Protein AF-A0A960E5A8-F1 (afdb_monomer_lite)

Secondary structure (DSSP, 8-state):
--HHHHHHHHHHHHHHHH-HHHHHHHHTTSS-HHHHHHHHHHHTTSPTT-HHHHHHHHHHHHS-HHHHHHHHHHHHHTTS-HHHHHHHHHHH-EEEEEE-TTS-EEEEEE--HHHHHHHHHHHHHHHHHTTS---

pLDDT: mean 78.01, std 14.25, range [45.34, 96.56]

Structure (mmCIF, N/CA/C/O backbone):
data_AF-A0A960E5A8-F1
#
_entry.id   AF-A0A960E5A8-F1
#
loop_
_atom_site.group_PDB
_atom_site.id
_atom_site.type_symbol
_atom_site.label_atom_id
_atom_site.label_alt_id
_atom_site.label_comp_id
_atom_site.label_asym_id
_atom_site.label_entity_id
_atom_site.label_seq_id
_atom_site.pdbx_PDB_ins_code
_atom_site.Cartn_x
_atom_site.Cartn_y
_atom_site.Cartn_z
_atom_site.occupancy
_atom_site.B_iso_or_equiv
_atom_site.auth_seq_id
_atom_site.auth_comp_id
_atom_site.auth_asym_id
_atom_site.auth_atom_id
_atom_site.pdbx_PDB_model_num
ATOM 1 N N . MET A 1 1 ? 5.599 -16.383 -18.924 1.00 48.09 1 MET A N 1
ATOM 2 C CA . MET A 1 1 ? 5.146 -15.795 -17.643 1.00 48.09 1 MET A CA 1
ATOM 3 C C . MET A 1 1 ? 6.302 -14.980 -17.085 1.00 48.09 1 MET A C 1
ATOM 5 O O . MET A 1 1 ? 7.386 -15.529 -16.958 1.00 48.09 1 MET A O 1
ATOM 9 N N . ASP A 1 2 ? 6.111 -13.682 -16.844 1.00 61.97 2 ASP A N 1
ATOM 10 C CA . ASP A 1 2 ? 7.185 -12.806 -16.359 1.00 61.97 2 ASP A CA 1
ATOM 11 C C . ASP A 1 2 ? 7.563 -13.129 -14.897 1.00 61.97 2 ASP A C 1
ATOM 13 O O . ASP A 1 2 ? 6.697 -13.338 -14.040 1.00 61.97 2 ASP A O 1
ATOM 17 N N . VAL A 1 3 ? 8.864 -13.149 -14.601 1.00 58.66 3 VAL A N 1
ATOM 18 C CA . VAL A 1 3 ? 9.441 -13.448 -13.279 1.00 58.66 3 VAL A CA 1
ATOM 19 C C . VAL A 1 3 ? 8.919 -12.475 -12.209 1.00 58.66 3 VAL A C 1
ATOM 21 O O . VAL A 1 3 ? 8.738 -12.859 -11.047 1.00 58.66 3 VAL A O 1
ATOM 24 N N . GLY A 1 4 ? 8.613 -11.227 -12.584 1.00 60.16 4 GLY A N 1
ATOM 25 C CA . GLY A 1 4 ? 8.011 -10.232 -11.691 1.00 60.16 4 GLY A CA 1
ATOM 26 C C . GLY A 1 4 ? 6.614 -10.624 -11.199 1.00 60.16 4 GLY A C 1
ATOM 27 O O . GLY A 1 4 ? 6.272 -10.416 -10.026 1.00 60.16 4 GLY A O 1
ATOM 28 N N . THR A 1 5 ? 5.832 -11.275 -12.061 1.00 66.88 5 THR A N 1
ATOM 29 C CA . THR A 1 5 ? 4.489 -11.762 -11.727 1.00 66.88 5 THR A CA 1
ATOM 30 C C . THR A 1 5 ? 4.577 -12.913 -10.724 1.00 66.88 5 THR A C 1
ATOM 32 O O . THR A 1 5 ? 3.970 -12.836 -9.656 1.00 66.88 5 THR A O 1
ATOM 35 N N . ALA A 1 6 ? 5.428 -13.912 -10.980 1.00 67.44 6 ALA A N 1
ATOM 36 C CA . ALA A 1 6 ? 5.595 -15.072 -10.098 1.00 67.44 6 ALA A CA 1
ATOM 37 C C . ALA A 1 6 ? 6.058 -14.693 -8.675 1.00 67.44 6 ALA A C 1
ATOM 39 O O . ALA A 1 6 ? 5.487 -15.152 -7.682 1.00 67.44 6 ALA A O 1
ATOM 40 N N . ARG A 1 7 ? 7.034 -13.780 -8.542 1.00 75.38 7 ARG A N 1
ATOM 41 C CA . ARG A 1 7 ? 7.479 -13.283 -7.221 1.00 75.38 7 ARG A CA 1
ATOM 42 C C . ARG A 1 7 ? 6.366 -12.572 -6.457 1.00 75.38 7 ARG A C 1
ATOM 44 O O . ARG A 1 7 ? 6.308 -12.629 -5.229 1.00 75.38 7 ARG A O 1
ATOM 51 N N . THR A 1 8 ? 5.490 -11.874 -7.170 1.00 76.81 8 THR A N 1
ATOM 52 C CA . THR A 1 8 ? 4.389 -11.134 -6.552 1.00 76.81 8 THR A CA 1
ATOM 53 C C . THR A 1 8 ? 3.306 -12.070 -6.026 1.00 76.81 8 THR A C 1
ATOM 55 O O . THR A 1 8 ? 2.811 -11.872 -4.919 1.00 76.81 8 THR A O 1
ATOM 58 N N . TRP A 1 9 ? 3.014 -13.149 -6.749 1.00 86.62 9 TRP A N 1
ATOM 59 C CA . TRP A 1 9 ? 2.119 -14.210 -6.288 1.00 86.62 9 TRP A CA 1
ATOM 60 C C . TRP A 1 9 ? 2.665 -14.897 -5.034 1.00 86.62 9 TRP A C 1
ATOM 62 O O . TRP A 1 9 ? 1.945 -15.034 -4.046 1.00 86.62 9 TRP A O 1
ATOM 72 N N . GLY A 1 10 ? 3.962 -15.223 -5.024 1.00 89.44 10 GLY A N 1
ATOM 73 C CA . GLY A 1 10 ? 4.622 -15.821 -3.861 1.00 89.44 10 GLY A CA 1
ATOM 74 C C . GLY A 1 10 ? 4.569 -14.947 -2.601 1.00 89.44 10 GLY A C 1
ATOM 75 O O . GLY A 1 10 ? 4.368 -15.468 -1.504 1.00 89.44 10 GLY A O 1
ATOM 76 N N . ARG A 1 11 ? 4.695 -13.619 -2.746 1.00 89.25 11 ARG A N 1
ATOM 77 C CA . ARG A 1 11 ? 4.579 -12.668 -1.626 1.00 89.25 11 ARG A CA 1
ATOM 78 C C . ARG A 1 11 ? 3.176 -12.653 -1.015 1.00 89.25 11 ARG A C 1
ATOM 80 O O . ARG A 1 11 ? 3.061 -12.765 0.201 1.00 89.25 11 ARG A O 1
ATOM 87 N N . VAL A 1 12 ? 2.132 -12.593 -1.843 1.00 92.38 12 VAL A N 1
ATOM 88 C CA . VAL A 1 12 ? 0.735 -12.645 -1.368 1.00 92.38 12 VAL A CA 1
ATOM 89 C C . VAL A 1 12 ? 0.445 -13.979 -0.681 1.00 92.38 12 VAL A C 1
ATOM 91 O O . VAL A 1 12 ? -0.044 -13.993 0.443 1.00 92.38 12 VAL A O 1
ATOM 94 N N . ALA A 1 13 ? 0.831 -15.101 -1.296 1.00 92.69 13 ALA A N 1
ATOM 95 C CA . ALA A 1 13 ? 0.618 -16.423 -0.710 1.00 92.69 13 ALA A CA 1
ATOM 96 C C . ALA A 1 13 ? 1.335 -16.590 0.642 1.00 92.69 13 ALA A C 1
ATOM 98 O O . ALA A 1 13 ? 0.809 -17.229 1.551 1.00 92.69 13 ALA A O 1
ATOM 99 N N . ARG A 1 14 ? 2.537 -16.018 0.799 1.00 93.56 14 ARG A N 1
ATOM 100 C CA . ARG A 1 14 ? 3.248 -16.007 2.085 1.00 93.56 14 ARG A CA 1
ATOM 101 C C . ARG A 1 14 ? 2.515 -15.167 3.131 1.00 93.56 14 ARG A C 1
ATOM 103 O O . ARG A 1 14 ? 2.380 -15.633 4.257 1.00 93.56 14 ARG A O 1
ATOM 110 N N . ALA A 1 15 ? 2.029 -13.983 2.763 1.00 92.75 15 ALA A N 1
ATOM 111 C CA . ALA A 1 15 ? 1.270 -13.128 3.672 1.00 92.75 15 ALA A CA 1
ATOM 112 C C . ALA A 1 15 ? -0.023 -13.805 4.151 1.00 92.75 15 ALA A C 1
ATOM 114 O O . ALA A 1 15 ? -0.285 -13.800 5.345 1.00 92.75 15 ALA A O 1
ATOM 115 N N . MET A 1 16 ? -0.761 -14.482 3.263 1.00 95.94 16 MET A N 1
ATOM 116 C CA . MET A 1 16 ? -1.963 -15.249 3.633 1.00 95.94 16 MET A CA 1
ATOM 117 C C . MET A 1 16 ? -1.674 -16.385 4.626 1.00 95.94 16 MET A C 1
ATOM 119 O O . MET A 1 16 ? -2.527 -16.719 5.439 1.00 95.94 16 MET A O 1
ATOM 123 N N . ARG A 1 17 ? -0.483 -17.000 4.566 1.00 94.19 17 ARG A N 1
ATOM 124 C CA . ARG A 1 17 ? -0.081 -18.037 5.533 1.00 94.19 17 ARG A CA 1
ATOM 125 C C . ARG A 1 17 ? 0.326 -17.462 6.887 1.00 94.19 17 ARG A C 1
ATOM 127 O O . ARG A 1 17 ? 0.173 -18.147 7.889 1.00 94.19 17 ARG A O 1
ATOM 134 N N . ARG A 1 18 ? 0.886 -16.250 6.908 1.00 93.44 18 ARG A N 1
ATOM 135 C CA . ARG A 1 18 ? 1.313 -15.570 8.141 1.00 93.44 18 ARG A CA 1
ATOM 136 C C . ARG A 1 18 ? 0.140 -14.898 8.861 1.00 93.44 18 ARG A C 1
ATOM 138 O O . ARG A 1 18 ? 0.093 -14.944 10.082 1.00 93.44 18 ARG A O 1
ATOM 145 N N . HIS A 1 19 ? -0.787 -14.316 8.103 1.00 95.56 19 HIS A N 1
ATOM 146 C CA . HIS A 1 19 ? -1.959 -13.590 8.589 1.00 95.56 19 HIS A CA 1
ATOM 147 C C . HIS A 1 19 ? -3.210 -14.257 8.028 1.00 95.56 19 HIS A C 1
ATOM 149 O O . HIS A 1 19 ? -3.591 -14.042 6.869 1.00 95.56 19 HIS A O 1
ATOM 155 N N . ARG A 1 20 ? -3.812 -15.128 8.836 1.00 94.31 20 ARG A N 1
ATOM 156 C CA . ARG A 1 20 ? -4.948 -15.956 8.425 1.00 94.31 20 ARG A CA 1
ATOM 157 C C . ARG A 1 20 ? -6.151 -15.101 8.015 1.00 94.31 20 ARG A C 1
ATOM 159 O O . ARG A 1 20 ? -6.856 -15.458 7.074 1.00 94.31 20 ARG A O 1
ATOM 166 N N . GLU A 1 21 ? -6.304 -13.935 8.631 1.00 95.38 21 GLU A N 1
ATOM 167 C CA . GLU A 1 21 ? -7.343 -12.942 8.366 1.00 95.38 21 GLU A CA 1
ATOM 168 C C . GLU A 1 21 ? -7.325 -12.474 6.902 1.00 95.38 21 GLU A C 1
ATOM 170 O O . GLU A 1 21 ? -8.378 -12.270 6.293 1.00 95.38 21 GLU A O 1
ATOM 175 N N . LEU A 1 22 ? -6.132 -12.339 6.300 1.00 95.44 22 LEU A N 1
ATOM 176 C CA . LEU A 1 22 ? -6.000 -11.981 4.885 1.00 95.44 22 LEU A CA 1
ATOM 177 C C . LEU A 1 22 ? -6.482 -13.129 3.997 1.00 95.44 22 LEU A C 1
ATOM 179 O O . LEU A 1 22 ? -7.170 -12.895 3.004 1.00 95.44 22 LEU A O 1
ATOM 183 N N . GLY A 1 23 ? -6.117 -14.363 4.353 1.00 95.62 23 GLY A N 1
ATOM 184 C CA . GLY A 1 23 ? -6.564 -15.561 3.651 1.00 95.62 23 GLY A CA 1
ATOM 185 C C . GLY A 1 23 ? -8.086 -15.681 3.645 1.00 95.62 23 GLY A C 1
ATOM 186 O O . GLY A 1 23 ? -8.680 -15.867 2.584 1.00 95.62 23 GLY A O 1
ATOM 187 N N . GLU A 1 24 ? -8.709 -15.492 4.805 1.00 96.56 24 GLU A N 1
ATOM 188 C CA . GLU A 1 24 ? -10.164 -15.521 4.981 1.00 96.56 24 GLU A CA 1
ATOM 189 C C . GLU A 1 24 ? -10.849 -14.392 4.202 1.00 96.56 24 GLU A C 1
ATOM 191 O O . GLU A 1 24 ? -11.765 -14.643 3.425 1.00 96.56 24 GLU A O 1
ATOM 196 N N . ALA A 1 25 ? -10.352 -13.154 4.290 1.00 96.12 25 ALA A N 1
ATOM 197 C CA . ALA A 1 25 ? -10.923 -12.033 3.543 1.00 96.12 25 ALA A CA 1
ATOM 198 C C . ALA A 1 25 ? -10.830 -12.198 2.017 1.00 96.12 25 ALA A C 1
ATOM 200 O O . ALA A 1 25 ? -11.710 -11.730 1.288 1.00 96.12 25 ALA A O 1
ATOM 201 N N . MET A 1 26 ? -9.779 -12.856 1.522 1.00 96.56 26 MET A N 1
ATOM 202 C CA . MET A 1 26 ? -9.658 -13.199 0.106 1.00 96.56 26 MET A CA 1
ATOM 203 C C . MET A 1 26 ? -10.578 -14.357 -0.295 1.00 96.56 26 MET A C 1
ATOM 205 O O . MET A 1 26 ? -11.188 -14.290 -1.364 1.00 96.56 26 MET A O 1
ATOM 209 N N . ALA A 1 27 ? -10.710 -15.386 0.547 1.00 96.31 27 ALA A N 1
ATOM 210 C CA . ALA A 1 27 ? -11.625 -16.506 0.320 1.00 96.31 27 ALA A CA 1
ATOM 211 C C . ALA A 1 27 ? -13.089 -16.034 0.258 1.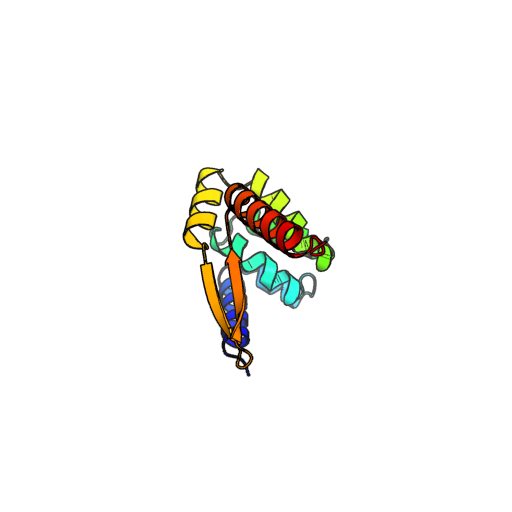00 96.31 27 ALA A C 1
ATOM 213 O O . ALA A 1 27 ? -13.813 -16.390 -0.672 1.00 96.31 27 ALA A O 1
ATOM 214 N N . ASP A 1 28 ? -13.469 -15.124 1.158 1.00 96.44 28 ASP A N 1
ATOM 215 C CA . ASP A 1 28 ? -14.792 -14.488 1.215 1.00 96.44 28 ASP A CA 1
ATOM 216 C C . ASP A 1 28 ? -15.010 -13.426 0.125 1.00 96.44 28 ASP A C 1
ATOM 218 O O . ASP A 1 28 ? -16.058 -12.785 0.070 1.00 96.44 28 ASP A O 1
ATOM 222 N N . ARG A 1 29 ? -14.008 -13.176 -0.730 1.00 94.06 29 ARG A N 1
ATOM 223 C CA . ARG A 1 29 ? -14.015 -12.139 -1.779 1.00 94.06 29 ARG A CA 1
ATOM 224 C C . ARG A 1 29 ? -14.209 -10.704 -1.271 1.00 94.06 29 ARG A C 1
ATOM 226 O O . ARG A 1 29 ? -14.444 -9.801 -2.073 1.00 94.06 29 ARG A O 1
ATOM 233 N N . ARG A 1 30 ? -14.030 -10.460 0.029 1.00 95.44 30 ARG A N 1
ATOM 234 C CA . ARG A 1 30 ? -13.990 -9.109 0.616 1.00 95.44 30 ARG A CA 1
ATOM 235 C C . ARG A 1 30 ? -12.747 -8.344 0.156 1.00 95.44 30 ARG A C 1
ATOM 237 O O . ARG A 1 30 ? -12.790 -7.131 -0.044 1.00 95.44 30 ARG A O 1
ATOM 244 N N . VAL A 1 31 ? -11.648 -9.059 -0.083 1.00 94.62 31 VAL A N 1
ATOM 245 C CA . VAL A 1 31 ? -10.388 -8.511 -0.599 1.00 94.62 31 VAL A CA 1
ATOM 246 C C . VAL A 1 31 ? -10.012 -9.212 -1.903 1.00 94.62 31 VAL A C 1
ATOM 248 O O . VAL A 1 31 ? -9.837 -10.425 -1.953 1.00 94.62 31 VAL A O 1
ATOM 251 N N . SER A 1 32 ? -9.854 -8.445 -2.982 1.00 91.75 32 SER A N 1
ATOM 252 C CA . SER A 1 32 ? -9.363 -8.978 -4.257 1.00 91.75 32 SER A CA 1
ATOM 253 C C . SER A 1 32 ? -7.840 -9.141 -4.248 1.00 91.75 32 SER A C 1
ATOM 255 O O . SER A 1 32 ? -7.133 -8.500 -3.470 1.00 91.75 32 SER A O 1
ATOM 257 N N . TYR A 1 33 ? -7.296 -9.934 -5.175 1.00 90.88 33 TYR A N 1
ATOM 258 C CA . TYR A 1 33 ? -5.844 -10.102 -5.322 1.00 90.88 33 TYR A CA 1
ATOM 259 C C . TYR A 1 33 ? -5.096 -8.772 -5.541 1.00 90.88 33 TYR A C 1
ATOM 261 O O . TYR A 1 33 ? -4.019 -8.561 -4.984 1.00 90.88 33 TYR A O 1
ATOM 269 N N . GLY A 1 34 ? -5.682 -7.846 -6.310 1.00 87.50 34 GLY A N 1
ATOM 270 C CA . GLY A 1 34 ? -5.117 -6.510 -6.523 1.00 87.50 34 GLY A CA 1
ATOM 271 C C . GLY A 1 34 ? -5.006 -5.709 -5.225 1.00 87.50 34 GLY A C 1
ATOM 272 O O . GLY A 1 34 ? -3.965 -5.111 -4.967 1.00 87.50 34 GLY A O 1
ATOM 273 N N . LYS A 1 35 ? -6.033 -5.771 -4.369 1.00 89.75 35 LYS A N 1
ATOM 274 C CA . LYS A 1 35 ? -6.012 -5.144 -3.042 1.00 89.75 35 LYS A CA 1
ATOM 275 C C . LYS A 1 35 ? -5.006 -5.827 -2.113 1.00 89.75 35 LYS A C 1
ATOM 277 O O . LYS A 1 35 ? -4.201 -5.149 -1.488 1.00 89.75 35 LYS A O 1
ATOM 282 N N . ALA A 1 36 ? -4.969 -7.159 -2.098 1.00 92.38 36 ALA A N 1
ATOM 283 C CA . ALA A 1 36 ? -4.013 -7.919 -1.294 1.00 92.38 36 ALA A CA 1
ATOM 284 C C . ALA A 1 36 ? -2.558 -7.551 -1.623 1.00 92.38 36 ALA A C 1
ATOM 286 O O . ALA A 1 36 ? -1.752 -7.350 -0.720 1.00 92.38 36 ALA A O 1
ATOM 287 N N . ARG A 1 37 ? -2.221 -7.371 -2.908 1.00 89.44 37 ARG A N 1
ATOM 288 C CA . ARG A 1 37 ? -0.885 -6.910 -3.327 1.00 89.44 37 ARG A CA 1
ATOM 289 C C . ARG A 1 37 ? -0.491 -5.553 -2.742 1.00 89.44 37 ARG A C 1
ATOM 291 O O . ARG A 1 37 ? 0.696 -5.350 -2.507 1.00 89.44 37 ARG A O 1
ATOM 298 N N . VAL A 1 38 ? -1.452 -4.653 -2.540 1.00 88.56 38 VAL A N 1
ATOM 299 C CA . VAL A 1 38 ? -1.228 -3.338 -1.918 1.00 88.56 38 VAL A CA 1
ATOM 300 C C . VAL A 1 38 ? -1.012 -3.474 -0.412 1.00 88.56 38 VAL A C 1
ATOM 302 O O . VAL A 1 38 ? -0.191 -2.750 0.133 1.00 88.56 38 VAL A O 1
ATOM 305 N N . LEU A 1 39 ? -1.690 -4.417 0.250 1.00 89.56 39 LEU A N 1
ATOM 306 C CA . LEU A 1 39 ? -1.581 -4.613 1.700 1.00 89.56 39 LEU A CA 1
ATOM 307 C C . LEU A 1 39 ? -0.286 -5.298 2.145 1.00 89.56 39 LEU A C 1
ATOM 309 O O . LEU A 1 39 ? 0.225 -4.995 3.217 1.00 89.56 39 LEU A O 1
ATOM 313 N N . VAL A 1 40 ? 0.241 -6.231 1.344 1.00 89.56 40 VAL A N 1
ATOM 314 C CA . VAL A 1 40 ? 1.389 -7.081 1.721 1.00 89.56 40 VAL A CA 1
ATOM 315 C C . VAL A 1 40 ? 2.589 -6.317 2.313 1.00 89.56 40 VAL A C 1
ATOM 317 O O . VAL A 1 40 ? 3.136 -6.815 3.293 1.00 89.56 40 VAL A O 1
ATOM 320 N N . PRO A 1 41 ? 3.026 -5.156 1.780 1.00 82.62 41 PRO A N 1
ATOM 321 C CA . PRO A 1 41 ? 4.126 -4.391 2.372 1.00 82.62 41 PRO A CA 1
ATOM 322 C C . PRO A 1 41 ? 3.855 -3.914 3.804 1.00 82.62 41 PRO A C 1
ATOM 324 O O . PRO A 1 41 ? 4.768 -3.928 4.618 1.00 82.62 41 PRO A O 1
ATOM 327 N N . TYR A 1 42 ? 2.613 -3.542 4.121 1.00 83.56 42 TYR A N 1
ATOM 328 C CA . TYR A 1 42 ? 2.216 -3.092 5.460 1.00 83.56 42 TYR A CA 1
ATOM 329 C C . TYR A 1 4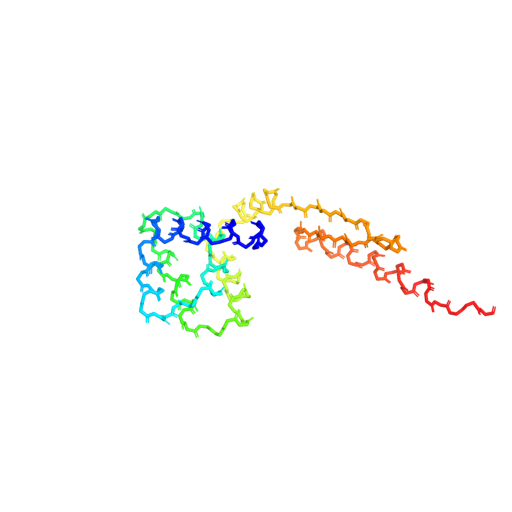2 ? 2.122 -4.274 6.426 1.00 83.56 42 TYR A C 1
ATOM 331 O O . TYR A 1 42 ? 2.672 -4.243 7.518 1.00 83.56 42 TYR A O 1
ATOM 339 N N . LEU A 1 43 ? 1.516 -5.375 5.973 1.00 85.56 43 LEU A N 1
ATOM 340 C CA . LEU A 1 43 ? 1.386 -6.592 6.779 1.00 85.56 43 LEU A CA 1
ATOM 341 C C . LEU A 1 43 ? 2.740 -7.237 7.109 1.00 85.56 43 LEU A C 1
ATOM 343 O O . LEU A 1 43 ? 2.856 -7.935 8.108 1.00 85.56 43 LEU A O 1
ATOM 347 N N . ALA A 1 44 ? 3.772 -7.012 6.291 1.00 81.38 44 ALA A N 1
ATOM 348 C CA . ALA A 1 44 ? 5.103 -7.562 6.530 1.00 81.38 44 ALA A CA 1
ATOM 349 C C . ALA A 1 44 ? 5.750 -7.061 7.835 1.00 81.38 44 ALA A C 1
ATOM 351 O O . ALA A 1 44 ? 6.610 -7.764 8.364 1.00 81.38 44 ALA A O 1
ATOM 352 N N . GLY A 1 45 ? 5.349 -5.883 8.328 1.00 76.00 45 GLY A N 1
ATOM 353 C CA . GLY A 1 45 ? 5.815 -5.321 9.598 1.00 76.00 45 GLY A CA 1
ATOM 354 C C . GLY A 1 45 ? 5.053 -5.825 10.825 1.00 76.00 45 GLY A C 1
ATOM 355 O O . GLY A 1 45 ? 5.496 -5.598 11.943 1.00 76.00 45 GLY A O 1
ATOM 356 N N . PHE A 1 46 ? 3.931 -6.528 10.644 1.00 83.38 46 PHE A N 1
ATOM 357 C CA . PHE A 1 46 ? 3.090 -6.966 11.755 1.00 83.38 46 PHE A CA 1
ATOM 358 C C . PHE A 1 46 ? 3.375 -8.409 12.169 1.00 83.38 46 PHE A C 1
ATOM 360 O O . PHE A 1 46 ? 3.694 -9.293 11.354 1.00 83.38 46 PHE A O 1
ATOM 367 N N . ASP A 1 47 ? 3.221 -8.667 13.463 1.00 87.06 47 ASP A N 1
ATOM 368 C CA . ASP A 1 47 ? 3.218 -10.021 13.992 1.00 87.06 47 ASP A CA 1
ATOM 369 C C . ASP A 1 47 ? 1.864 -10.710 13.772 1.00 87.06 47 ASP A C 1
ATOM 371 O O . ASP A 1 47 ? 0.830 -10.049 13.626 1.00 87.06 47 ASP A O 1
ATOM 375 N N . PRO A 1 48 ? 1.836 -12.053 13.672 1.00 86.38 48 PRO A N 1
ATOM 376 C CA . PRO A 1 48 ? 0.579 -12.786 13.592 1.00 86.38 48 PRO A CA 1
ATOM 377 C C . PRO A 1 48 ? -0.294 -12.482 14.817 1.00 86.38 48 PRO A C 1
ATOM 379 O O . PRO A 1 48 ? 0.178 -12.585 15.947 1.00 86.38 48 PRO A O 1
ATOM 382 N N . GLY A 1 49 ? -1.562 -12.132 14.593 1.00 85.56 49 GLY A N 1
ATOM 383 C CA . GLY A 1 49 ? -2.500 -11.765 15.659 1.00 85.56 49 GLY A CA 1
ATOM 384 C C . GLY A 1 49 ? -2.429 -10.307 16.126 1.00 85.56 49 GLY A C 1
ATOM 385 O O . GLY A 1 49 ? -3.192 -9.938 17.016 1.00 85.56 49 GLY A O 1
ATOM 386 N N . ASP A 1 50 ? -1.567 -9.467 15.540 1.00 88.88 50 ASP A N 1
ATOM 387 C CA . ASP A 1 50 ? -1.596 -8.021 15.788 1.00 88.88 50 ASP A CA 1
ATOM 388 C C . ASP A 1 50 ? -2.960 -7.441 15.346 1.00 88.88 50 ASP A C 1
ATOM 390 O O . ASP A 1 50 ? -3.359 -7.643 14.192 1.00 88.88 50 ASP A O 1
ATOM 394 N N . PRO A 1 51 ? -3.691 -6.713 16.215 1.00 87.50 51 PRO A N 1
ATOM 395 C CA . PRO A 1 51 ? -5.017 -6.175 15.893 1.00 87.50 51 PRO A CA 1
ATOM 396 C C . PRO A 1 51 ? -5.021 -5.270 14.651 1.00 87.50 51 PRO A C 1
ATOM 398 O O . PRO A 1 51 ? -6.005 -5.247 13.904 1.00 87.50 51 PRO A O 1
ATOM 401 N N . ARG A 1 52 ? -3.897 -4.604 14.358 1.00 87.88 52 ARG A N 1
ATOM 402 C CA . ARG A 1 52 ? -3.726 -3.734 13.186 1.00 87.88 52 ARG A CA 1
ATOM 403 C C . ARG A 1 52 ? -3.871 -4.483 11.860 1.00 87.88 52 ARG A C 1
ATOM 405 O O . ARG A 1 52 ? -4.280 -3.899 10.856 1.00 87.88 52 ARG A O 1
ATOM 412 N N . VAL A 1 53 ? -3.599 -5.791 11.842 1.00 91.44 53 VAL A N 1
ATOM 413 C CA . VAL A 1 53 ? -3.827 -6.653 10.669 1.00 91.44 53 VAL A CA 1
ATOM 414 C C . VAL A 1 53 ? -5.302 -6.614 10.265 1.00 91.44 53 VAL A C 1
ATOM 416 O O . VAL A 1 53 ? -5.620 -6.418 9.089 1.00 91.44 53 VAL A O 1
ATOM 419 N N . GLY A 1 54 ? -6.203 -6.759 11.240 1.00 92.44 54 GLY A N 1
ATOM 420 C CA . GLY A 1 54 ? -7.646 -6.730 11.018 1.00 92.44 54 GLY A CA 1
ATOM 421 C C . GLY A 1 54 ? -8.131 -5.368 10.522 1.00 92.44 54 GLY A C 1
ATOM 422 O O . GLY A 1 54 ? -8.920 -5.305 9.578 1.00 92.44 54 GLY A O 1
ATOM 423 N N . GLU A 1 55 ? -7.610 -4.283 11.094 1.00 92.69 55 GLU A N 1
ATOM 424 C CA . GLU A 1 55 ? -7.952 -2.909 10.705 1.00 92.69 55 GLU A CA 1
ATOM 425 C C . GLU A 1 55 ? -7.607 -2.620 9.238 1.00 92.69 55 GLU A C 1
ATOM 427 O O . GLU A 1 55 ? -8.459 -2.176 8.463 1.00 92.69 55 GLU A O 1
ATOM 432 N N . VAL A 1 56 ? -6.381 -2.946 8.818 1.00 90.94 56 VAL A N 1
ATOM 433 C CA . VAL A 1 56 ? -5.905 -2.725 7.443 1.00 90.94 56 VAL A CA 1
ATOM 434 C C . VAL A 1 56 ? -6.679 -3.571 6.429 1.00 90.94 56 VAL A C 1
ATOM 436 O O . VAL A 1 56 ? -7.007 -3.104 5.332 1.00 90.94 56 VAL A O 1
ATOM 439 N N . ILE A 1 57 ? -7.021 -4.812 6.786 1.00 94.75 57 ILE A N 1
ATOM 440 C CA . ILE A 1 57 ? -7.879 -5.670 5.957 1.00 94.75 57 ILE A CA 1
ATOM 441 C C . ILE A 1 57 ? -9.298 -5.092 5.870 1.00 94.75 57 ILE A C 1
ATOM 443 O O . ILE A 1 57 ? -9.894 -5.100 4.789 1.00 94.75 57 ILE A O 1
ATOM 447 N N . GLY A 1 58 ? -9.823 -4.551 6.971 1.00 93.44 58 GLY A N 1
ATOM 448 C CA . GLY A 1 58 ? -11.107 -3.854 7.021 1.00 93.44 58 GLY A CA 1
ATOM 449 C C . GLY A 1 58 ? -11.152 -2.651 6.078 1.00 93.44 58 GLY A C 1
ATOM 450 O O . GLY A 1 58 ? -12.082 -2.538 5.277 1.00 93.44 58 GLY A O 1
ATOM 451 N N . LEU A 1 59 ? -10.105 -1.817 6.081 1.00 91.94 59 LEU A N 1
ATOM 452 C CA . LEU A 1 59 ? -9.952 -0.708 5.131 1.00 91.94 59 LEU A CA 1
ATOM 453 C C . LEU A 1 59 ? -9.965 -1.198 3.682 1.00 91.94 59 LEU A C 1
ATOM 455 O O . LEU A 1 59 ? -10.623 -0.606 2.824 1.00 91.94 59 LEU A O 1
ATOM 459 N N . ALA A 1 60 ? -9.285 -2.305 3.385 1.00 91.56 60 ALA A N 1
ATOM 460 C CA . ALA A 1 60 ? -9.317 -2.880 2.046 1.00 91.56 60 ALA A CA 1
ATOM 461 C C . ALA A 1 60 ? -10.692 -3.407 1.645 1.00 91.56 60 ALA A C 1
ATOM 463 O O . ALA A 1 60 ? -11.056 -3.293 0.473 1.00 91.56 60 ALA A O 1
ATOM 464 N N . ALA A 1 61 ? -11.461 -3.964 2.577 1.00 92.44 61 ALA A N 1
ATOM 465 C CA . ALA A 1 61 ? -12.805 -4.449 2.294 1.00 92.44 61 ALA A CA 1
ATOM 466 C C . ALA A 1 61 ? -13.765 -3.298 1.941 1.00 92.44 61 ALA A C 1
ATOM 468 O O . ALA A 1 61 ? -14.557 -3.437 1.009 1.00 92.44 61 ALA A O 1
ATOM 469 N N . SER A 1 62 ? -13.646 -2.146 2.609 1.00 91.56 62 SER A N 1
ATOM 470 C CA . SER A 1 62 ? -14.541 -0.991 2.436 1.00 91.56 62 SER A CA 1
ATOM 471 C C . SER A 1 62 ? -14.083 0.038 1.391 1.00 91.56 62 SER A C 1
ATOM 473 O O . SER A 1 62 ? -14.883 0.862 0.954 1.00 91.56 62 SER A O 1
ATOM 475 N N . THR A 1 63 ? -12.825 -0.008 0.944 1.00 86.94 63 THR A N 1
ATOM 476 C CA . THR A 1 63 ? -12.262 0.988 0.013 1.00 86.94 63 THR A CA 1
ATOM 477 C C . THR A 1 63 ? -12.248 0.483 -1.430 1.00 86.94 63 THR A C 1
ATOM 479 O O . THR A 1 63 ? -11.987 -0.693 -1.702 1.00 86.94 63 THR A O 1
ATOM 482 N N . CYS A 1 64 ? -12.479 1.360 -2.409 1.00 84.19 64 CYS A N 1
ATOM 483 C CA . CYS A 1 64 ? -12.288 1.004 -3.816 1.00 84.19 64 CYS A CA 1
ATOM 484 C C . CYS A 1 64 ? -10.799 0.732 -4.119 1.00 84.19 64 CYS A C 1
ATOM 486 O O . CYS A 1 64 ? -9.901 1.318 -3.516 1.00 84.19 64 CYS A O 1
ATOM 488 N N . ALA A 1 65 ? -10.502 -0.160 -5.070 1.00 78.25 65 ALA A N 1
ATOM 489 C CA . ALA A 1 65 ? -9.114 -0.558 -5.341 1.00 78.25 65 ALA A CA 1
ATOM 490 C C . ALA A 1 65 ? -8.216 0.622 -5.766 1.00 78.25 65 ALA A C 1
ATOM 492 O O . ALA A 1 65 ? -7.041 0.645 -5.413 1.00 78.25 65 ALA A O 1
ATOM 493 N N . ALA A 1 66 ? -8.779 1.611 -6.470 1.00 75.81 66 ALA A N 1
ATOM 494 C CA . ALA A 1 66 ? -8.055 2.794 -6.934 1.00 75.81 66 ALA A CA 1
ATOM 495 C C . ALA A 1 66 ? -7.612 3.726 -5.791 1.00 75.81 66 ALA A C 1
ATOM 497 O O . ALA A 1 66 ? -6.557 4.345 -5.887 1.00 75.81 66 ALA A O 1
ATOM 498 N N . ALA A 1 67 ? -8.383 3.810 -4.700 1.00 76.44 67 ALA A N 1
ATOM 499 C CA . ALA A 1 67 ? -8.069 4.674 -3.559 1.00 76.44 67 ALA A CA 1
ATOM 500 C C . ALA A 1 67 ? -7.279 3.959 -2.451 1.00 76.44 67 ALA A C 1
ATOM 502 O O . ALA A 1 67 ? -6.719 4.621 -1.577 1.00 76.44 67 ALA A O 1
ATOM 503 N N . LEU A 1 68 ? -7.213 2.621 -2.484 1.00 82.75 68 LEU A N 1
ATOM 504 C CA . LEU A 1 68 ? -6.683 1.815 -1.383 1.00 82.75 68 LEU A CA 1
ATOM 505 C C . LEU A 1 68 ? -5.247 2.179 -1.000 1.00 82.75 68 LEU A C 1
ATOM 507 O O . LEU A 1 68 ? -4.948 2.289 0.183 1.00 82.75 68 LEU A O 1
ATOM 511 N N . GLY A 1 69 ? -4.370 2.390 -1.985 1.00 75.06 69 GLY A N 1
ATOM 512 C CA . GLY A 1 69 ? -2.975 2.743 -1.714 1.00 75.06 69 GLY A CA 1
ATOM 513 C C . GLY A 1 69 ? -2.845 4.029 -0.896 1.00 75.06 69 GLY A C 1
ATOM 514 O O . GLY A 1 69 ? -2.074 4.068 0.056 1.00 75.06 69 GLY A O 1
ATOM 515 N N . ARG A 1 70 ? -3.655 5.050 -1.213 1.00 81.94 70 ARG A N 1
ATOM 516 C CA . ARG A 1 70 ? -3.683 6.309 -0.457 1.00 81.94 70 ARG A CA 1
ATOM 517 C C . ARG A 1 70 ? -4.227 6.093 0.952 1.00 81.94 70 ARG A C 1
ATOM 519 O O . ARG A 1 70 ? -3.577 6.476 1.911 1.00 81.94 70 ARG A O 1
ATOM 526 N N . VAL A 1 71 ? -5.382 5.437 1.073 1.00 82.44 71 VAL A N 1
ATOM 527 C CA . VAL A 1 71 ? -6.051 5.222 2.368 1.00 82.44 71 VAL A CA 1
ATOM 528 C C . VAL A 1 71 ? -5.177 4.424 3.339 1.00 82.44 71 VAL A C 1
ATOM 530 O O . VAL A 1 71 ? -5.074 4.790 4.504 1.00 82.44 71 VAL A O 1
ATOM 533 N N . VAL A 1 72 ? -4.505 3.369 2.870 1.00 83.62 72 VAL A N 1
ATOM 534 C CA . VAL A 1 72 ? -3.623 2.555 3.725 1.00 83.62 72 VAL A CA 1
ATOM 535 C C . VAL A 1 72 ? -2.345 3.310 4.081 1.00 83.62 72 VAL A C 1
ATOM 537 O O . VAL A 1 72 ? -1.884 3.206 5.212 1.00 83.62 72 VAL A O 1
ATOM 540 N N . ALA A 1 73 ? -1.795 4.114 3.166 1.00 81.69 73 ALA A N 1
ATOM 541 C CA . ALA A 1 73 ? -0.666 4.983 3.486 1.00 81.69 73 ALA A CA 1
ATOM 542 C C . ALA A 1 73 ? -1.037 6.045 4.534 1.00 81.69 73 ALA A C 1
ATOM 544 O O . ALA A 1 73 ? -0.241 6.322 5.424 1.00 81.69 73 ALA A O 1
ATOM 545 N N . ASP A 1 74 ? -2.233 6.625 4.446 1.00 81.75 74 ASP A N 1
ATOM 546 C CA . ASP A 1 74 ? -2.729 7.609 5.409 1.00 81.75 74 ASP A CA 1
ATOM 547 C C . ASP A 1 74 ? -2.969 6.972 6.785 1.00 81.75 74 ASP A C 1
ATOM 549 O O . ASP A 1 74 ? -2.542 7.533 7.792 1.00 81.75 74 ASP A O 1
ATOM 553 N N . TRP A 1 75 ? -3.576 5.779 6.828 1.00 86.56 75 TRP A N 1
ATOM 554 C CA . TRP A 1 75 ? -3.734 5.003 8.062 1.00 86.56 75 TRP A CA 1
ATOM 555 C C . TRP A 1 75 ? -2.375 4.650 8.680 1.00 86.56 75 TRP A C 1
ATOM 557 O O . TRP A 1 75 ? -2.184 4.864 9.877 1.00 86.56 75 TRP A O 1
ATOM 567 N N . ALA A 1 76 ? -1.410 4.193 7.873 1.00 80.31 76 ALA A N 1
ATOM 568 C CA . ALA A 1 76 ? -0.089 3.790 8.355 1.00 80.31 76 ALA A CA 1
ATOM 569 C C . ALA A 1 76 ? 0.653 4.953 9.027 1.00 80.31 76 ALA A C 1
ATOM 571 O O . ALA A 1 76 ? 1.224 4.765 10.092 1.00 80.31 76 ALA A O 1
ATOM 572 N N . ARG A 1 77 ? 0.552 6.181 8.496 1.00 73.81 77 ARG A N 1
ATOM 573 C CA . ARG A 1 77 ? 1.163 7.373 9.119 1.00 73.81 77 ARG A CA 1
ATOM 574 C C . ARG A 1 77 ? 0.648 7.683 10.530 1.00 73.81 77 ARG A C 1
ATOM 576 O O . ARG A 1 77 ? 1.320 8.402 11.257 1.00 73.81 77 ARG A O 1
ATOM 583 N N . GLY A 1 78 ? -0.534 7.191 10.901 1.00 71.31 78 GLY A N 1
ATOM 584 C CA . GLY A 1 78 ? -1.086 7.335 12.251 1.00 71.31 78 GLY A CA 1
ATOM 585 C C . GLY A 1 78 ? -0.796 6.158 13.191 1.00 71.31 78 GLY A C 1
ATOM 586 O O . GLY A 1 78 ? -1.125 6.260 14.368 1.00 71.31 78 GLY A O 1
ATOM 587 N N . HIS A 1 79 ? -0.229 5.054 12.684 1.00 68.94 79 HIS A N 1
ATOM 588 C CA . HIS A 1 79 ? -0.093 3.774 13.405 1.00 68.94 79 HIS A CA 1
ATOM 589 C C . HIS A 1 79 ? 1.318 3.147 13.336 1.00 68.94 79 HIS A C 1
ATOM 591 O O . HIS A 1 79 ? 1.566 2.143 14.010 1.00 68.94 79 HIS A O 1
ATOM 597 N N . GLU A 1 80 ? 2.226 3.708 12.531 1.00 59.28 80 GLU A N 1
ATOM 598 C CA . GLU A 1 80 ? 3.669 3.422 12.507 1.00 59.28 80 GLU A CA 1
ATOM 599 C C . GLU A 1 80 ? 4.419 4.535 13.262 1.00 59.28 80 GLU A C 1
ATOM 601 O O . GLU A 1 80 ? 4.126 5.721 13.097 1.00 59.28 80 GLU A O 1
ATOM 606 N N . ASP A 1 81 ? 5.406 4.148 14.073 1.00 55.00 81 ASP A N 1
ATOM 607 C CA . ASP A 1 81 ? 6.403 5.069 14.628 1.00 55.00 81 ASP A CA 1
ATOM 608 C C . ASP A 1 81 ? 7.139 5.755 13.450 1.00 55.00 81 ASP A C 1
ATOM 610 O O . ASP A 1 81 ? 7.530 5.056 12.504 1.00 55.00 81 ASP A O 1
ATOM 614 N N . PRO A 1 82 ? 7.313 7.093 13.434 1.00 50.91 82 PRO A N 1
ATOM 615 C CA . PRO A 1 82 ? 8.044 7.805 12.380 1.00 50.91 82 PRO A CA 1
ATOM 616 C C . PRO A 1 82 ? 9.393 7.163 12.016 1.00 50.91 82 PRO A C 1
ATOM 618 O O . PRO A 1 82 ? 9.747 7.085 10.837 1.00 50.91 82 PRO A O 1
ATOM 621 N N . ASP A 1 83 ? 10.086 6.591 13.001 1.00 47.19 83 ASP A N 1
ATOM 622 C CA . ASP A 1 83 ? 11.361 5.900 12.805 1.00 47.19 83 ASP A CA 1
ATOM 623 C C . ASP A 1 83 ? 11.227 4.552 12.063 1.00 47.19 83 ASP A C 1
ATOM 625 O O . ASP A 1 83 ? 12.176 4.058 11.451 1.00 47.19 83 ASP A O 1
ATOM 629 N N . GLU A 1 84 ? 10.062 3.908 12.107 1.00 52.59 84 GLU A N 1
ATOM 630 C CA . GLU A 1 84 ? 9.771 2.666 11.384 1.00 52.59 84 GLU A CA 1
ATOM 631 C C . GLU A 1 84 ? 9.414 2.940 9.913 1.00 52.59 84 GLU A C 1
ATOM 633 O O . GLU A 1 84 ? 9.831 2.196 9.017 1.00 52.59 84 GLU A O 1
ATOM 638 N N . THR A 1 85 ? 8.753 4.074 9.653 1.00 53.16 85 THR A N 1
ATOM 639 C CA . THR A 1 85 ? 8.491 4.593 8.301 1.00 53.16 85 THR A CA 1
ATOM 640 C C . THR A 1 85 ? 9.794 4.920 7.567 1.00 53.16 85 THR A C 1
ATOM 642 O O . THR A 1 85 ? 9.980 4.484 6.426 1.00 53.16 85 THR A O 1
ATOM 645 N N . ASP A 1 86 ? 10.732 5.608 8.223 1.00 51.72 86 ASP A N 1
ATOM 646 C CA . ASP A 1 86 ? 12.025 5.956 7.625 1.00 51.72 86 ASP A CA 1
ATOM 647 C C . ASP A 1 86 ? 12.916 4.728 7.410 1.00 51.72 86 ASP A C 1
ATOM 649 O O . ASP A 1 86 ? 13.472 4.549 6.324 1.00 51.72 86 ASP A O 1
ATOM 653 N N . ARG A 1 87 ? 12.938 3.776 8.353 1.00 51.75 87 ARG A N 1
ATOM 654 C CA . ARG A 1 87 ? 13.638 2.493 8.157 1.00 51.75 87 ARG A CA 1
ATOM 655 C C . ARG A 1 87 ? 13.055 1.668 7.005 1.00 51.75 87 ARG A C 1
ATOM 657 O O . ARG A 1 87 ? 13.806 0.926 6.366 1.00 51.75 87 ARG A O 1
ATOM 664 N N . ARG A 1 88 ? 11.747 1.759 6.718 1.00 54.06 88 ARG A N 1
ATOM 665 C CA . ARG A 1 88 ? 11.140 1.129 5.528 1.00 54.06 88 ARG A CA 1
ATOM 666 C C . ARG A 1 88 ? 11.506 1.884 4.254 1.00 54.06 88 ARG A C 1
ATOM 668 O O . ARG A 1 88 ? 11.842 1.240 3.261 1.00 54.06 88 ARG A O 1
ATOM 675 N N . HIS A 1 89 ? 11.466 3.215 4.274 1.00 56.34 89 HIS A N 1
ATOM 676 C CA . HIS A 1 89 ? 11.875 4.037 3.138 1.00 56.34 89 HIS A CA 1
ATOM 677 C C . HIS A 1 89 ? 13.328 3.772 2.745 1.00 56.34 89 HIS A C 1
ATOM 679 O O . HIS A 1 89 ? 13.573 3.522 1.569 1.00 56.34 89 HIS A O 1
ATOM 685 N N . ASP A 1 90 ? 14.245 3.702 3.711 1.00 51.97 90 ASP A N 1
ATOM 686 C CA . ASP A 1 90 ? 15.662 3.388 3.497 1.00 51.97 90 ASP A CA 1
ATOM 687 C C . ASP A 1 90 ? 15.891 1.979 2.949 1.00 51.97 90 ASP A C 1
ATOM 689 O O . ASP A 1 90 ? 16.738 1.765 2.082 1.00 51.97 90 ASP A O 1
ATOM 693 N N . ARG A 1 91 ? 15.095 1.004 3.399 1.00 49.66 91 ARG A N 1
ATOM 694 C CA . ARG A 1 91 ? 15.221 -0.397 2.973 1.00 49.66 91 ARG A CA 1
ATOM 695 C C . ARG A 1 91 ? 14.600 -0.671 1.597 1.00 49.66 91 ARG A C 1
ATOM 697 O O . ARG A 1 91 ? 14.969 -1.649 0.947 1.00 49.66 91 ARG A O 1
ATOM 704 N N . GLU A 1 92 ? 13.659 0.163 1.150 1.00 54.41 92 GLU A N 1
ATOM 705 C CA . GLU A 1 92 ? 12.962 0.032 -0.138 1.00 54.41 92 GLU A CA 1
ATOM 706 C C . GLU A 1 92 ? 13.456 0.997 -1.226 1.00 54.41 92 GLU A C 1
ATOM 708 O O . GLU A 1 92 ? 12.927 0.952 -2.347 1.00 54.41 92 GLU A O 1
ATOM 713 N N . GLN A 1 93 ? 14.467 1.831 -0.938 1.00 56.06 93 GLN A N 1
ATOM 714 C CA . GLN A 1 93 ? 15.111 2.670 -1.948 1.00 56.06 93 GLN A CA 1
ATOM 715 C C . GLN A 1 93 ? 15.606 1.773 -3.079 1.00 56.06 93 GLN A C 1
ATOM 717 O O . GLN A 1 93 ? 16.493 0.930 -2.924 1.00 56.06 93 GLN A O 1
ATOM 722 N N . ARG A 1 94 ? 14.968 1.908 -4.237 1.00 63.97 94 ARG A N 1
ATOM 723 C CA . ARG A 1 94 ? 15.259 1.074 -5.393 1.00 63.97 94 ARG A CA 1
ATOM 724 C C . ARG A 1 94 ? 15.392 1.978 -6.588 1.00 63.97 94 ARG A C 1
ATOM 726 O O . ARG A 1 94 ? 14.410 2.567 -7.031 1.00 63.97 94 ARG A O 1
ATOM 733 N N . LEU A 1 95 ? 16.617 2.055 -7.079 1.00 73.44 95 LEU A N 1
ATOM 734 C CA . LEU A 1 95 ? 16.966 2.743 -8.302 1.00 73.44 95 LEU A CA 1
ATOM 735 C C . LEU A 1 95 ? 17.307 1.686 -9.348 1.00 73.44 95 LEU A C 1
ATOM 737 O O . LEU A 1 95 ? 18.153 0.820 -9.128 1.00 73.44 95 LEU A O 1
ATOM 741 N N . SER A 1 96 ? 16.599 1.716 -10.468 1.00 76.38 96 SER A N 1
ATOM 742 C CA . SER A 1 96 ? 16.935 0.908 -11.633 1.00 76.38 96 SER A CA 1
ATOM 743 C C . SER A 1 96 ? 16.777 1.741 -12.885 1.00 76.38 96 SER A C 1
ATOM 745 O O . SER A 1 96 ? 15.763 2.415 -13.055 1.00 76.38 96 SER A O 1
ATOM 747 N N . TRP A 1 97 ? 17.749 1.641 -13.774 1.00 70.56 97 TRP A N 1
ATOM 748 C CA . TRP A 1 97 ? 17.708 2.215 -15.108 1.00 70.56 97 TRP A CA 1
ATOM 749 C C . TRP A 1 97 ? 17.835 1.096 -16.135 1.00 70.56 97 TRP A C 1
ATOM 751 O O . TRP A 1 97 ? 18.482 0.073 -15.895 1.00 70.56 97 TRP A O 1
ATOM 761 N N . ARG A 1 98 ? 17.213 1.300 -17.288 1.00 72.81 98 ARG A N 1
ATOM 762 C CA . ARG A 1 98 ? 17.416 0.487 -18.481 1.00 72.81 98 ARG A CA 1
ATOM 763 C C . ARG A 1 98 ? 17.523 1.416 -19.680 1.00 72.81 98 ARG A C 1
ATOM 765 O O . ARG A 1 98 ? 16.759 2.370 -19.783 1.00 72.81 98 ARG A O 1
ATOM 772 N N . THR A 1 99 ? 18.440 1.089 -20.579 1.00 75.25 99 THR A N 1
ATOM 773 C CA . THR A 1 99 ? 18.522 1.696 -21.906 1.00 75.25 99 THR A CA 1
ATOM 774 C C . THR A 1 99 ? 17.749 0.828 -22.891 1.00 75.25 99 THR A C 1
ATOM 776 O O . THR A 1 99 ? 17.944 -0.391 -22.933 1.00 75.25 99 THR A O 1
ATOM 779 N N . ASP A 1 100 ? 16.848 1.445 -23.642 1.00 75.94 100 ASP A N 1
ATOM 780 C CA . ASP A 1 100 ? 16.092 0.810 -24.710 1.00 75.94 100 ASP A CA 1
ATOM 781 C C . ASP A 1 100 ? 16.862 0.876 -26.044 1.00 75.94 100 ASP A C 1
ATOM 783 O O . ASP A 1 100 ? 17.842 1.616 -26.159 1.00 75.94 100 ASP A O 1
ATOM 787 N N . PRO A 1 101 ? 16.508 0.047 -27.045 1.00 59.06 101 PRO A N 1
ATOM 788 C CA . PRO A 1 101 ? 17.296 -0.083 -28.276 1.00 59.06 101 PRO A CA 1
ATOM 789 C C . PRO A 1 101 ? 17.424 1.201 -29.108 1.00 59.06 101 PRO A C 1
ATOM 791 O O . PRO A 1 101 ? 18.338 1.311 -29.918 1.00 59.06 101 PRO A O 1
ATOM 794 N N . ASP A 1 102 ? 16.521 2.159 -28.916 1.00 84.50 102 ASP A N 1
ATOM 795 C CA . ASP A 1 102 ? 16.547 3.494 -29.521 1.00 84.50 102 ASP A CA 1
ATOM 796 C C . ASP A 1 102 ? 17.471 4.479 -28.777 1.00 84.50 102 ASP A C 1
ATOM 798 O O . ASP A 1 102 ? 17.575 5.644 -29.156 1.00 84.50 102 ASP A O 1
ATOM 802 N N . GLY A 1 103 ? 18.157 4.018 -27.727 1.00 73.06 103 GLY A N 1
ATOM 803 C CA . GLY A 1 103 ? 19.028 4.830 -26.881 1.00 73.06 103 GLY A CA 1
ATOM 804 C C . GLY A 1 103 ? 18.289 5.582 -25.774 1.00 73.06 103 GLY A C 1
ATOM 805 O O . GLY A 1 103 ? 18.939 6.243 -24.961 1.00 73.06 103 GLY A O 1
ATOM 806 N N . MET A 1 104 ? 16.961 5.466 -25.691 1.00 80.06 104 MET A N 1
ATOM 807 C CA . MET A 1 104 ? 16.173 6.099 -24.637 1.00 80.06 104 MET A CA 1
ATOM 808 C C . MET A 1 104 ? 16.424 5.412 -23.294 1.00 80.06 104 MET A C 1
ATOM 810 O O . MET A 1 104 ? 16.608 4.198 -23.213 1.00 80.06 104 MET A O 1
ATOM 814 N N . VAL A 1 105 ? 16.441 6.188 -22.209 1.00 73.44 105 VAL A N 1
ATOM 815 C CA . VAL A 1 105 ? 16.669 5.661 -20.858 1.00 73.44 105 VAL A CA 1
ATOM 816 C C . VAL A 1 105 ? 15.377 5.718 -20.060 1.00 73.44 105 VAL A C 1
ATOM 818 O O . VAL A 1 105 ? 14.850 6.793 -19.781 1.00 73.44 105 VAL A O 1
ATOM 821 N N . THR A 1 106 ? 14.906 4.550 -19.630 1.00 81.81 106 THR A N 1
ATOM 822 C CA . THR A 1 106 ? 13.793 4.430 -18.690 1.00 81.81 106 THR A CA 1
ATOM 823 C C . THR A 1 106 ? 14.342 4.242 -17.277 1.00 81.81 106 THR A C 1
ATOM 825 O O . THR A 1 106 ? 14.994 3.239 -16.968 1.00 81.81 106 THR A O 1
ATOM 828 N N . GLY A 1 107 ? 14.072 5.211 -16.402 1.00 79.69 107 GLY A N 1
ATOM 829 C CA . GLY A 1 107 ? 14.389 5.151 -14.975 1.00 79.69 107 GLY A CA 1
ATOM 830 C C . GLY A 1 107 ? 13.177 4.750 -14.134 1.00 79.69 107 GLY A C 1
ATOM 831 O O . GLY A 1 107 ? 12.059 5.195 -14.374 1.00 79.69 107 GLY A O 1
ATOM 832 N N . THR A 1 108 ? 13.384 3.923 -13.113 1.00 79.62 108 THR A N 1
ATOM 833 C CA . THR A 1 108 ? 12.407 3.679 -12.045 1.00 79.62 108 THR A CA 1
ATOM 834 C C . THR A 1 108 ? 13.090 3.908 -10.710 1.00 79.62 108 THR A C 1
ATOM 836 O O . THR A 1 108 ? 14.078 3.245 -10.391 1.00 79.62 108 THR A O 1
ATOM 839 N N . PHE A 1 109 ? 12.549 4.841 -9.933 1.00 77.06 109 PHE A N 1
ATOM 840 C CA . PHE A 1 109 ? 13.045 5.184 -8.610 1.00 77.06 109 PHE A CA 1
ATOM 841 C C . PHE A 1 109 ? 11.915 5.145 -7.583 1.00 77.06 109 PHE A C 1
ATOM 843 O O . PHE A 1 109 ? 10.777 5.522 -7.864 1.00 77.06 109 PHE A O 1
ATOM 850 N N . ARG A 1 110 ? 12.238 4.678 -6.377 1.00 78.94 110 ARG A N 1
ATOM 851 C CA . ARG A 1 110 ? 11.422 4.861 -5.171 1.00 78.94 110 ARG A CA 1
ATOM 852 C C . ARG A 1 110 ? 12.238 5.687 -4.196 1.00 78.94 110 ARG A C 1
ATOM 854 O O . ARG A 1 110 ? 13.318 5.255 -3.805 1.00 78.94 110 ARG A O 1
ATOM 861 N N . LEU A 1 111 ? 11.728 6.865 -3.860 1.00 73.81 111 LEU A N 1
ATOM 862 C CA . LEU A 1 111 ? 12.413 7.861 -3.044 1.00 73.81 111 LEU A CA 1
ATOM 863 C C . LEU A 1 111 ? 11.518 8.273 -1.869 1.00 73.81 111 LEU A C 1
ATOM 865 O O . LEU A 1 111 ? 10.292 8.282 -2.033 1.00 73.81 111 LEU A O 1
ATOM 869 N N . PRO A 1 112 ? 12.102 8.650 -0.718 1.00 73.00 112 PRO A N 1
ATOM 870 C CA . PRO A 1 112 ? 11.375 9.361 0.327 1.00 73.00 112 PRO A CA 1
ATOM 871 C C . PRO A 1 112 ? 10.710 10.635 -0.230 1.00 73.00 112 PRO A C 1
ATOM 873 O O . PRO A 1 112 ? 11.264 11.243 -1.152 1.00 73.00 112 PRO A O 1
ATOM 876 N N . PRO A 1 113 ? 9.564 11.088 0.318 1.00 71.25 113 PRO A N 1
ATOM 877 C CA . PRO A 1 113 ? 8.810 12.219 -0.235 1.00 71.25 113 PRO A CA 1
ATOM 878 C C . PRO A 1 113 ? 9.637 13.498 -0.438 1.00 71.25 113 PRO A C 1
ATOM 880 O O . PRO A 1 113 ? 9.507 14.155 -1.470 1.00 71.25 113 PRO A O 1
ATOM 883 N N . LEU A 1 114 ? 10.519 13.824 0.514 1.00 72.75 114 LEU A N 1
ATOM 884 C CA . LEU A 1 114 ? 11.385 15.003 0.435 1.00 72.75 114 LEU A CA 1
ATOM 885 C C . LEU A 1 114 ? 12.378 14.914 -0.735 1.00 72.75 114 LEU A C 1
ATOM 887 O O . LEU A 1 114 ? 12.542 15.873 -1.487 1.00 72.75 114 LEU A O 1
ATOM 891 N N . GLU A 1 115 ? 13.008 13.755 -0.921 1.00 74.62 115 GLU A N 1
ATOM 892 C CA . GLU A 1 115 ? 13.974 13.533 -2.001 1.00 74.62 115 GLU A CA 1
ATOM 893 C C . GLU A 1 115 ? 13.284 13.427 -3.366 1.00 74.62 115 GLU A C 1
ATOM 895 O O . GLU A 1 115 ? 13.789 13.950 -4.359 1.00 74.62 115 GLU A O 1
ATOM 900 N N . ALA A 1 116 ? 12.085 12.837 -3.416 1.00 78.25 116 ALA A N 1
ATOM 901 C CA . ALA A 1 116 ? 11.262 12.812 -4.622 1.00 78.25 116 ALA A CA 1
ATOM 902 C C . ALA A 1 116 ? 10.944 14.232 -5.115 1.00 78.25 116 ALA A C 1
ATOM 904 O O . ALA A 1 116 ? 11.079 14.507 -6.306 1.00 78.25 116 ALA A O 1
ATOM 905 N N . GLY A 1 117 ? 10.583 15.143 -4.203 1.00 73.19 117 GLY A N 1
ATOM 906 C CA . GLY A 1 117 ? 10.320 16.544 -4.536 1.00 73.19 117 GLY A CA 1
ATOM 907 C C . GLY A 1 117 ? 11.524 17.240 -5.177 1.00 73.19 117 GLY A C 1
ATOM 908 O O . GLY A 1 117 ? 11.368 17.933 -6.181 1.00 73.19 117 GLY A O 1
ATOM 909 N N . LYS A 1 118 ? 12.735 17.002 -4.656 1.00 83.06 118 LYS A N 1
ATOM 910 C CA . LYS A 1 118 ? 13.979 17.556 -5.220 1.00 83.06 118 LYS A CA 1
ATOM 911 C C . LYS A 1 118 ? 14.252 17.029 -6.631 1.00 83.06 118 LYS A C 1
ATOM 913 O O . LYS A 1 118 ? 14.556 17.815 -7.524 1.00 83.06 118 LYS A O 1
ATOM 918 N N . VAL A 1 119 ? 14.112 15.717 -6.841 1.00 82.62 119 VAL A N 1
ATOM 919 C CA . VAL A 1 119 ? 14.347 15.081 -8.149 1.00 82.62 119 VAL A CA 1
ATOM 920 C C . VAL A 1 119 ? 13.341 15.568 -9.194 1.00 82.62 119 VAL A C 1
ATOM 922 O O . VAL A 1 119 ? 13.743 15.926 -10.299 1.00 82.62 119 VAL A O 1
ATOM 925 N N . ILE A 1 120 ? 12.052 15.635 -8.847 1.00 80.19 120 ILE A N 1
ATOM 926 C CA . ILE A 1 120 ? 11.002 16.126 -9.754 1.00 80.19 120 ILE A CA 1
ATOM 927 C C . ILE A 1 120 ? 11.281 17.574 -10.160 1.00 80.19 120 ILE A C 1
ATOM 929 O O . ILE A 1 120 ? 11.297 17.871 -11.350 1.00 80.19 120 ILE A O 1
ATOM 933 N N . ALA A 1 121 ? 11.594 18.451 -9.201 1.00 76.62 121 ALA A N 1
ATOM 934 C CA . ALA A 1 121 ? 11.876 19.856 -9.488 1.00 76.62 121 ALA A CA 1
ATOM 935 C C . ALA A 1 121 ? 13.062 20.040 -10.453 1.00 76.62 121 ALA A C 1
ATOM 937 O O . ALA A 1 121 ? 13.010 20.891 -11.341 1.00 76.62 121 ALA A O 1
ATOM 938 N N . GLN A 1 122 ? 14.117 19.230 -10.318 1.00 81.31 122 GLN A N 1
ATOM 939 C CA . GLN A 1 122 ? 15.265 19.272 -11.227 1.00 81.31 122 GLN A CA 1
ATOM 940 C C . GLN A 1 122 ? 14.921 18.777 -12.638 1.00 81.31 122 GLN A C 1
ATOM 942 O O . GLN A 1 122 ? 15.353 19.384 -13.620 1.00 81.31 122 GLN A O 1
ATOM 947 N N . ILE A 1 123 ? 14.140 17.696 -12.750 1.00 81.88 123 ILE A N 1
ATOM 948 C CA . ILE A 1 123 ? 13.677 17.179 -14.046 1.00 81.88 123 ILE A CA 1
ATOM 949 C C . ILE A 1 123 ? 12.783 18.214 -14.731 1.00 81.88 123 ILE A C 1
ATOM 951 O O . ILE A 1 123 ? 13.023 18.539 -15.892 1.00 81.88 123 ILE A O 1
ATOM 955 N N . ASP A 1 124 ? 11.810 18.777 -14.013 1.00 73.12 124 ASP A N 1
ATOM 956 C CA . ASP A 1 124 ? 10.893 19.787 -14.545 1.00 73.12 124 ASP A CA 1
ATOM 957 C C . ASP A 1 124 ? 11.653 21.027 -15.024 1.00 73.12 124 ASP A C 1
ATOM 959 O O . ASP A 1 124 ? 11.456 21.473 -16.156 1.00 73.12 124 ASP A O 1
ATOM 963 N N . GLN A 1 125 ? 12.594 21.539 -14.221 1.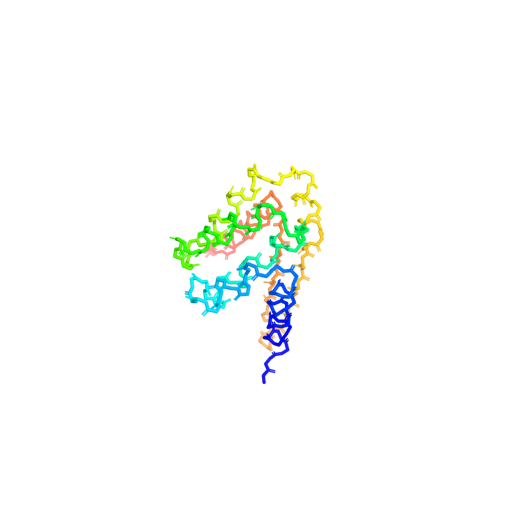00 74.31 125 GLN A N 1
ATOM 964 C CA . GLN A 1 125 ? 13.436 22.672 -14.605 1.00 74.31 125 GLN A CA 1
ATOM 965 C C . GLN A 1 125 ? 14.200 22.388 -15.901 1.00 74.31 125 GLN A C 1
ATOM 967 O O . GLN A 1 125 ? 14.252 23.243 -16.789 1.00 74.31 125 GLN A O 1
ATOM 972 N N . ARG A 1 126 ? 14.786 21.193 -16.034 1.00 73.81 126 ARG A N 1
ATOM 973 C CA . ARG A 1 126 ? 15.560 20.828 -17.221 1.00 73.81 126 ARG A CA 1
ATOM 974 C C . ARG A 1 126 ? 14.679 20.646 -18.456 1.00 73.81 126 ARG A C 1
ATOM 976 O O . ARG A 1 126 ? 14.994 21.205 -19.501 1.00 73.81 126 ARG A O 1
ATOM 983 N N . VAL A 1 127 ? 13.554 19.943 -18.325 1.00 74.31 127 VAL A N 1
ATOM 984 C CA . VAL A 1 127 ? 12.598 19.710 -19.420 1.00 74.31 127 VAL A CA 1
ATOM 985 C C . VAL A 1 127 ? 11.966 21.018 -19.901 1.00 74.31 127 VAL A C 1
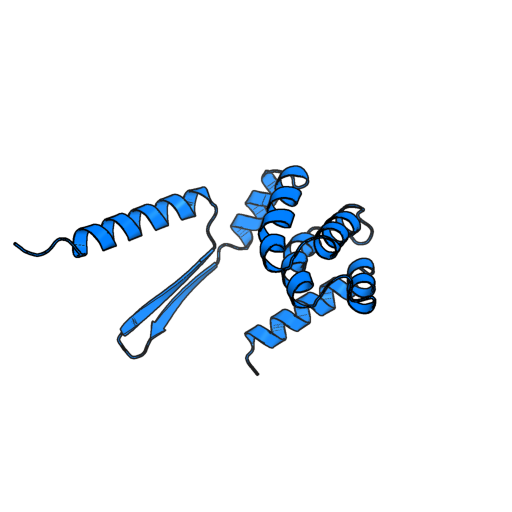ATOM 987 O O . VAL A 1 127 ? 11.751 21.188 -21.100 1.00 74.31 127 VAL A O 1
ATOM 990 N N . MET A 1 128 ? 11.671 21.954 -18.995 1.00 67.06 128 MET A N 1
ATOM 991 C CA . MET A 1 128 ? 11.119 23.259 -19.369 1.00 67.06 128 MET A CA 1
ATOM 992 C C . MET A 1 128 ? 12.167 24.178 -20.006 1.00 67.06 128 MET A C 1
ATOM 994 O O . MET A 1 128 ? 11.834 24.905 -20.939 1.00 67.06 128 MET A O 1
ATOM 998 N N . SER A 1 129 ? 13.424 24.117 -19.555 1.00 61.47 129 SER A N 1
ATOM 999 C CA . SER A 1 129 ? 14.524 24.912 -20.125 1.00 61.47 129 SER A CA 1
ATOM 1000 C C . SER A 1 129 ? 14.897 24.457 -21.540 1.00 61.47 129 SER A C 1
ATOM 1002 O O . SER A 1 129 ? 15.084 25.296 -22.414 1.00 61.47 129 SER A O 1
ATOM 1004 N N . ASP A 1 130 ? 14.925 23.144 -21.796 1.00 57.47 130 ASP A N 1
ATOM 1005 C CA . ASP A 1 130 ? 15.226 22.580 -23.124 1.00 57.47 130 ASP A CA 1
ATOM 1006 C C . ASP A 1 130 ? 14.045 22.718 -24.119 1.00 57.47 130 ASP A C 1
ATOM 1008 O O . ASP A 1 130 ? 14.201 22.462 -25.312 1.00 57.47 130 ASP A O 1
ATOM 1012 N N . ARG A 1 131 ? 12.857 23.143 -23.654 1.00 56.38 131 ARG A N 1
ATOM 1013 C CA . ARG A 1 131 ? 11.670 23.442 -24.484 1.00 56.38 131 ARG A CA 1
ATOM 1014 C C . ARG A 1 131 ? 11.501 24.918 -24.842 1.00 56.38 131 ARG A C 1
ATOM 1016 O O . ARG A 1 131 ? 10.579 25.234 -25.596 1.00 56.38 131 ARG A O 1
ATOM 1023 N N . ALA A 1 132 ? 12.340 25.817 -24.327 1.00 47.41 132 ALA A N 1
ATOM 1024 C CA . ALA A 1 132 ? 12.349 27.192 -24.811 1.00 47.41 132 ALA A CA 1
ATOM 1025 C C . ALA A 1 132 ? 12.735 27.171 -26.304 1.00 47.41 132 ALA A C 1
ATOM 1027 O O . ALA A 1 132 ? 13.778 26.603 -26.638 1.00 47.41 132 ALA A O 1
ATOM 1028 N N . PRO A 1 133 ? 11.910 27.715 -27.220 1.00 45.34 133 PRO A N 1
ATOM 1029 C CA . PRO A 1 133 ? 12.276 27.752 -28.626 1.00 45.34 133 PRO A CA 1
ATOM 1030 C C . PRO A 1 133 ? 13.576 28.546 -28.754 1.00 45.34 133 PRO A C 1
ATOM 10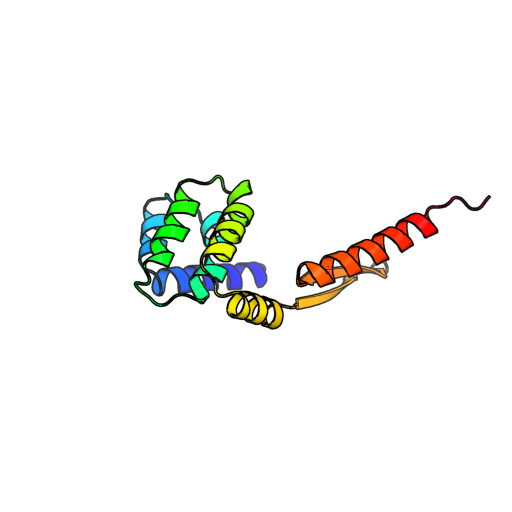32 O O . PRO A 1 133 ? 13.692 29.638 -28.193 1.00 45.34 133 PRO A O 1
ATOM 1035 N N . ALA A 1 134 ? 14.552 27.986 -29.470 1.00 52.72 134 ALA A N 1
ATOM 1036 C CA . ALA A 1 134 ? 15.657 28.777 -29.985 1.00 52.72 134 ALA A CA 1
ATOM 1037 C C . ALA A 1 134 ? 15.034 29.919 -30.801 1.00 52.72 134 ALA A C 1
ATOM 1039 O O . ALA A 1 134 ? 14.340 29.659 -31.786 1.00 52.72 134 ALA A O 1
ATOM 1040 N N . GLY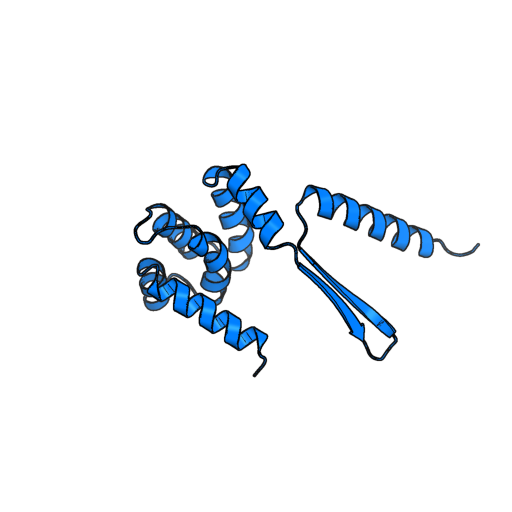 A 1 135 ? 15.175 31.144 -30.294 1.00 46.84 135 GLY A N 1
ATOM 1041 C CA . GLY A 1 135 ? 14.835 32.356 -31.034 1.00 46.84 135 GLY A CA 1
ATOM 1042 C C . GLY A 1 135 ? 15.710 32.514 -32.265 1.00 46.84 135 GLY A C 1
ATOM 1043 O O . GLY A 1 135 ? 16.841 31.974 -32.259 1.00 46.84 135 GLY A O 1
#

Radius of gyration: 18.99 Å; chains: 1; bounding box: 34×50×47 Å

Sequence (135 aa):
MDVGTARTWGRVARAMRRHRELGEAMADRRVSYGKARVLVPYLAGFDPGDPRVGEVIGLAASTCAAALGRVVADWARGHEDPDETDRRHDREQRLSWRTDPDGMVTGTFRLPPLEAGKVIAQIDQRVMSDRAPAG

Foldseek 3Di:
DDPVVVVLVVLLVVLCVQEVLSVVCVVVVLADSLLSSLCSLVSVPDHHPDVVSVVLSVLRSPDDSVCSNVVSVVVCVVVDDPVVVVVSQVVPFDWDWDQDPVRDIDIDTRHDPVVVVVVVVVVVVVVVVVPPDDD